Protein AF-A0AA40P2H2-F1 (afdb_monomer_lite)

Foldseek 3Di:
DDPVVLLVQLVVVVVVVDDLVVSQVCCCVPVVDGDDSVVSVVSVVVVVVVVVVVD

Radius of gyration: 11.2 Å; chains: 1; bounding box: 23×18×32 Å

Secondary structure (DSSP, 8-state):
--HHHHHHHHHHHHHTT--HHHHHHHHHHHHS----HHHHHHHHHHHHHHHHH--

Organism: NCBI:txid200454

Structure (mmCIF, N/CA/C/O backbone):
data_AF-A0AA40P2H2-F1
#
_entry.id   AF-A0AA40P2H2-F1
#
loop_
_atom_site.group_PDB
_atom_site.id
_atom_site.type_symbol
_atom_site.label_atom_id
_atom_site.label_alt_id
_atom_site.label_comp_id
_atom_site.label_asym_id
_atom_site.label_entity_id
_atom_site.label_seq_id
_atom_site.pdbx_PDB_ins_code
_atom_site.Cartn_x
_atom_site.Cartn_y
_atom_site.Cartn_z
_atom_site.occupancy
_atom_site.B_iso_or_equiv
_atom_site.auth_seq_id
_atom_site.auth_comp_id
_atom_site.auth_asym_id
_atom_site.auth_atom_id
_atom_site.pdbx_PDB_model_num
ATOM 1 N N . MET A 1 1 ? -14.912 9.054 -0.635 1.00 54.50 1 MET A N 1
ATOM 2 C CA . MET A 1 1 ? -13.440 9.014 -0.773 1.00 54.50 1 MET A CA 1
ATOM 3 C C . MET A 1 1 ? -13.129 8.574 -2.189 1.00 54.50 1 MET A C 1
ATOM 5 O O . MET A 1 1 ? -13.757 7.619 -2.633 1.00 54.50 1 MET A O 1
ATOM 9 N N . ARG A 1 2 ? -12.289 9.295 -2.940 1.00 58.56 2 ARG A N 1
ATOM 10 C CA . ARG A 1 2 ? -11.989 8.900 -4.324 1.00 58.56 2 ARG A CA 1
ATOM 11 C C . ARG A 1 2 ? -10.952 7.779 -4.294 1.00 58.56 2 ARG A C 1
ATOM 13 O O . ARG A 1 2 ? -10.075 7.776 -3.440 1.00 58.56 2 ARG A O 1
ATOM 20 N N . VAL A 1 3 ? -11.044 6.835 -5.230 1.00 61.69 3 VAL A N 1
ATOM 21 C CA . VAL A 1 3 ? -10.095 5.707 -5.362 1.00 61.69 3 VAL A CA 1
ATOM 22 C C . VAL A 1 3 ? -8.642 6.200 -5.453 1.00 61.69 3 VAL A C 1
ATOM 24 O O . VAL A 1 3 ? -7.735 5.578 -4.910 1.00 61.69 3 VAL A O 1
ATOM 27 N N . VAL A 1 4 ? -8.451 7.375 -6.057 1.00 65.00 4 VAL A N 1
ATOM 28 C CA . VAL A 1 4 ? -7.157 8.049 -6.222 1.00 65.00 4 VAL A CA 1
ATOM 29 C C . VAL A 1 4 ? -6.479 8.363 -4.881 1.00 65.00 4 VAL A C 1
ATOM 31 O O . VAL A 1 4 ? -5.262 8.245 -4.780 1.00 65.00 4 VAL A O 1
ATOM 34 N N . ASP A 1 5 ? -7.244 8.680 -3.830 1.00 77.44 5 ASP A N 1
ATOM 35 C CA . ASP A 1 5 ? -6.677 9.042 -2.522 1.00 77.44 5 ASP A CA 1
ATOM 36 C C . ASP A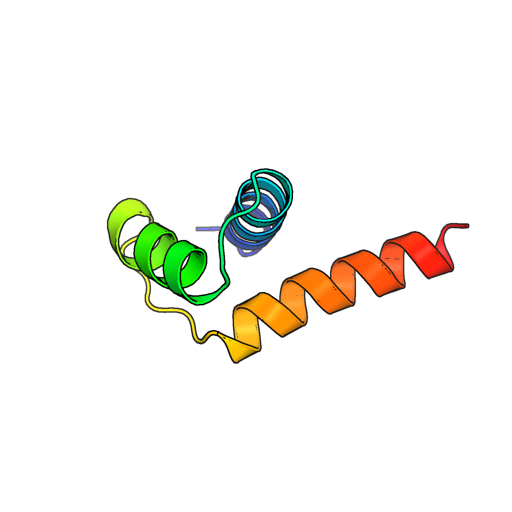 1 5 ? -5.985 7.834 -1.857 1.00 77.44 5 ASP A C 1
ATOM 38 O O . ASP A 1 5 ? -4.967 7.986 -1.187 1.00 77.44 5 ASP A O 1
ATOM 42 N N . PHE A 1 6 ? -6.506 6.619 -2.075 1.00 85.00 6 PHE A N 1
ATOM 43 C CA . PHE A 1 6 ? -5.908 5.387 -1.553 1.00 85.00 6 PHE A CA 1
ATOM 44 C C . PHE A 1 6 ? -4.644 4.986 -2.302 1.00 85.00 6 PHE A C 1
ATOM 46 O O . PHE A 1 6 ? -3.674 4.575 -1.670 1.00 85.00 6 PHE A O 1
ATOM 53 N N . GLU A 1 7 ? -4.656 5.070 -3.636 1.00 89.31 7 GLU A N 1
ATOM 54 C CA . GLU A 1 7 ? -3.488 4.697 -4.439 1.00 89.31 7 GLU A CA 1
ATOM 55 C C . GLU A 1 7 ? -2.287 5.587 -4.079 1.00 89.31 7 GLU A C 1
ATOM 57 O O . GLU A 1 7 ? -1.186 5.076 -3.879 1.00 89.31 7 GLU A O 1
ATOM 62 N N . VAL A 1 8 ? -2.510 6.894 -3.892 1.00 91.88 8 VAL A N 1
ATOM 63 C CA . VAL A 1 8 ? -1.464 7.841 -3.470 1.00 91.88 8 VAL A CA 1
ATOM 64 C C . VAL A 1 8 ? -0.900 7.487 -2.094 1.00 91.88 8 VAL A C 1
ATOM 66 O O . VAL A 1 8 ? 0.319 7.416 -1.940 1.00 91.88 8 VAL A O 1
ATOM 69 N N . ASP A 1 9 ? -1.755 7.221 -1.104 1.00 93.88 9 ASP A N 1
ATOM 70 C CA . ASP A 1 9 ? -1.295 6.859 0.240 1.00 93.88 9 ASP A CA 1
ATOM 71 C C . ASP A 1 9 ? -0.528 5.528 0.250 1.00 93.88 9 ASP A C 1
ATOM 73 O O . ASP A 1 9 ? 0.515 5.429 0.893 1.00 93.88 9 ASP A O 1
ATOM 77 N N . ILE A 1 10 ? -0.985 4.523 -0.505 1.00 94.88 10 ILE A N 1
ATOM 78 C CA . ILE A 1 10 ? -0.289 3.233 -0.635 1.00 94.88 1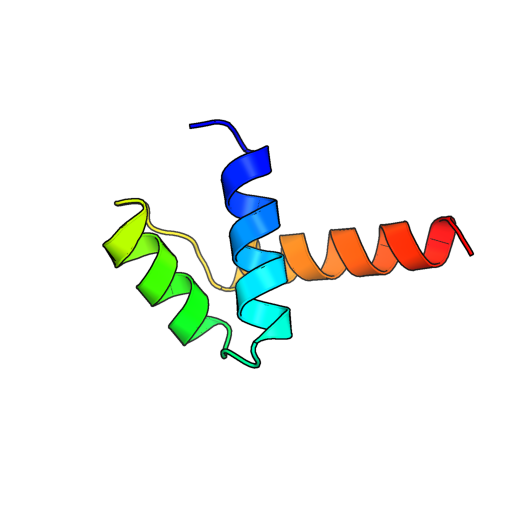0 ILE A CA 1
ATOM 79 C C . ILE A 1 10 ? 1.115 3.428 -1.216 1.00 94.88 10 ILE A C 1
ATOM 81 O O . ILE A 1 10 ? 2.082 2.876 -0.686 1.00 94.88 10 ILE A O 1
ATOM 85 N N . LEU A 1 11 ? 1.238 4.210 -2.290 1.00 94.94 11 LEU A N 1
ATOM 86 C CA . LEU A 1 11 ? 2.523 4.462 -2.940 1.00 94.94 11 LEU A CA 1
ATOM 87 C C . LEU A 1 11 ? 3.457 5.285 -2.046 1.00 94.94 11 LEU A C 1
ATOM 89 O O . LEU A 1 11 ? 4.631 4.935 -1.921 1.00 94.94 11 LEU A O 1
ATOM 93 N N . ARG A 1 12 ? 2.937 6.317 -1.368 1.00 96.06 12 ARG A N 1
ATOM 94 C CA . ARG A 1 12 ? 3.700 7.130 -0.410 1.00 96.06 12 ARG A CA 1
ATOM 95 C C . ARG A 1 12 ? 4.245 6.276 0.734 1.00 96.06 12 ARG A C 1
ATOM 97 O O . ARG A 1 12 ? 5.448 6.270 0.966 1.00 96.06 12 ARG A O 1
ATOM 104 N N . LEU A 1 13 ? 3.387 5.510 1.409 1.00 96.06 13 LEU A N 1
ATOM 105 C CA . LEU A 1 13 ? 3.795 4.666 2.536 1.00 96.06 13 LEU A CA 1
ATOM 106 C C . LEU A 1 13 ? 4.771 3.567 2.095 1.00 96.06 13 LEU A C 1
ATOM 108 O O . LEU A 1 13 ? 5.685 3.205 2.836 1.00 96.06 13 LEU A O 1
ATOM 112 N N . ARG A 1 14 ? 4.622 3.044 0.870 1.00 95.81 14 ARG A N 1
ATOM 113 C CA . ARG A 1 14 ? 5.592 2.094 0.322 1.00 95.81 14 ARG A CA 1
ATOM 114 C C . ARG A 1 14 ? 6.954 2.743 0.082 1.00 95.81 14 ARG A C 1
ATOM 116 O O . ARG A 1 14 ? 7.968 2.117 0.378 1.00 95.81 14 ARG A O 1
ATOM 123 N N . HIS A 1 15 ? 6.972 3.972 -0.428 1.00 95.19 15 HIS A N 1
ATOM 124 C CA . HIS A 1 15 ? 8.193 4.755 -0.613 1.00 95.19 15 HIS A CA 1
ATOM 125 C C . HIS A 1 15 ? 8.872 5.097 0.726 1.00 95.19 15 HIS A C 1
ATOM 127 O O . HIS A 1 15 ? 10.094 5.095 0.811 1.00 95.19 15 HIS A O 1
ATOM 133 N N . GLU A 1 16 ? 8.097 5.302 1.794 1.00 95.94 16 GLU A N 1
ATOM 134 C CA . GLU A 1 16 ? 8.591 5.458 3.175 1.00 95.94 16 GLU A CA 1
ATOM 135 C C . GLU A 1 16 ? 9.158 4.155 3.778 1.00 95.94 16 GLU A C 1
ATOM 137 O O . GLU A 1 16 ? 9.672 4.155 4.894 1.00 95.94 16 GLU A O 1
ATOM 142 N N . GLY A 1 17 ? 9.096 3.038 3.045 1.00 96.31 17 GLY A N 1
ATOM 143 C CA . GLY A 1 17 ? 9.699 1.766 3.440 1.00 96.31 17 GLY A CA 1
ATOM 144 C C . GLY A 1 17 ? 8.793 0.860 4.273 1.00 96.31 17 GLY A C 1
ATOM 145 O O . GLY A 1 17 ? 9.257 -0.172 4.760 1.00 96.31 17 GLY A O 1
ATOM 146 N N . LEU A 1 18 ? 7.503 1.183 4.420 1.00 96.56 18 LEU A N 1
ATOM 147 C CA . LEU A 1 18 ? 6.585 0.344 5.188 1.00 96.56 18 LEU A CA 1
ATOM 148 C C . LEU A 1 18 ? 6.359 -1.022 4.513 1.00 96.56 18 LEU A C 1
ATOM 150 O O . LEU A 1 18 ? 6.353 -1.169 3.280 1.00 96.56 18 LEU A O 1
ATOM 154 N N . SER A 1 19 ? 6.139 -2.040 5.350 1.00 96.88 19 SER A N 1
ATOM 155 C CA . SER A 1 19 ? 5.676 -3.358 4.915 1.00 96.88 19 SER A CA 1
ATOM 156 C C . SER A 1 19 ? 4.210 -3.303 4.474 1.00 96.88 19 SER A C 1
ATOM 158 O O . SER A 1 19 ? 3.460 -2.404 4.856 1.00 96.88 19 SER A O 1
ATOM 160 N N . TYR A 1 20 ? 3.765 -4.282 3.685 1.00 96.06 20 TYR A N 1
ATOM 161 C CA . TYR A 1 20 ? 2.376 -4.310 3.217 1.00 96.06 20 TYR A CA 1
ATOM 162 C C . TYR A 1 20 ? 1.363 -4.433 4.362 1.00 96.06 20 TYR A C 1
ATOM 164 O O . TYR A 1 20 ? 0.308 -3.807 4.300 1.00 96.06 20 TYR A O 1
ATOM 172 N N . ASP A 1 21 ? 1.698 -5.176 5.419 1.00 96.56 21 ASP A N 1
ATOM 173 C CA . ASP A 1 21 ? 0.846 -5.304 6.605 1.00 96.56 21 ASP A CA 1
ATOM 174 C C . ASP A 1 21 ? 0.753 -3.980 7.374 1.00 96.56 21 ASP A C 1
ATOM 176 O O . ASP A 1 21 ? -0.331 -3.582 7.800 1.00 96.56 21 ASP A O 1
ATOM 180 N N . ALA A 1 22 ? 1.866 -3.244 7.486 1.00 97.19 22 ALA A N 1
ATOM 181 C CA . ALA A 1 22 ? 1.879 -1.924 8.113 1.00 97.19 22 ALA A CA 1
ATOM 182 C C . ALA A 1 22 ? 1.048 -0.906 7.314 1.00 97.19 22 ALA A C 1
ATOM 184 O O . ALA A 1 22 ? 0.321 -0.106 7.901 1.00 97.19 22 ALA A O 1
ATOM 185 N N . ILE A 1 23 ? 1.093 -0.972 5.979 1.00 96.94 23 ILE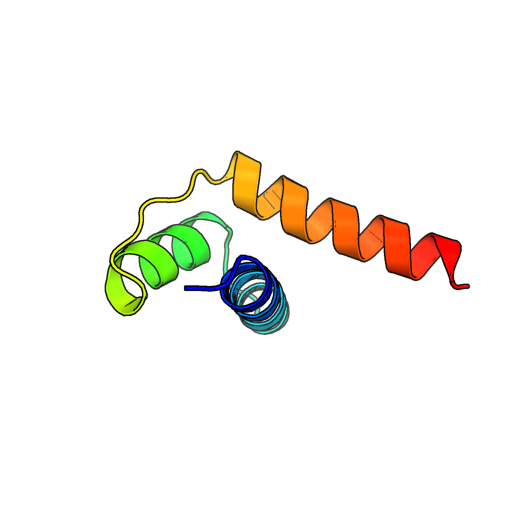 A N 1
ATOM 186 C CA . ILE A 1 23 ? 0.244 -0.153 5.102 1.00 96.94 23 ILE A CA 1
ATOM 187 C C . ILE A 1 23 ? -1.236 -0.505 5.306 1.00 96.94 23 ILE A C 1
ATOM 189 O O . ILE A 1 23 ? -2.062 0.394 5.460 1.00 96.94 23 ILE A O 1
ATOM 193 N N . ALA A 1 24 ? -1.581 -1.796 5.358 1.00 95.81 24 ALA A N 1
ATOM 194 C CA . ALA A 1 24 ? -2.954 -2.239 5.600 1.00 95.81 24 ALA A CA 1
ATOM 195 C C . ALA A 1 24 ? -3.483 -1.740 6.955 1.00 95.81 24 ALA A C 1
ATOM 197 O O . ALA A 1 24 ? -4.601 -1.225 7.033 1.00 95.81 24 ALA A O 1
ATOM 198 N N . LEU A 1 25 ? -2.657 -1.820 8.003 1.00 96.19 25 LEU A N 1
ATOM 199 C CA . LEU A 1 25 ? -2.985 -1.309 9.331 1.00 96.19 25 LEU A CA 1
ATOM 200 C C . LEU A 1 25 ? -3.149 0.218 9.340 1.00 96.19 25 LEU A C 1
ATOM 202 O O . LEU A 1 25 ? -4.101 0.737 9.927 1.00 96.19 25 LEU A O 1
ATOM 206 N N . TRP A 1 26 ? -2.257 0.955 8.673 1.00 95.62 26 TRP A N 1
ATOM 207 C CA . TRP A 1 26 ? -2.355 2.412 8.570 1.00 95.62 26 TRP A CA 1
ATOM 208 C C . TRP A 1 26 ? -3.656 2.836 7.884 1.00 95.62 26 TRP A C 1
ATOM 210 O O . TRP A 1 26 ? -4.365 3.721 8.361 1.00 95.62 26 TRP A O 1
ATOM 220 N N . ILE A 1 27 ? -4.023 2.153 6.800 1.00 94.12 27 ILE A N 1
ATOM 221 C CA . ILE A 1 27 ? -5.261 2.423 6.068 1.00 94.12 27 ILE A CA 1
ATOM 222 C C . ILE A 1 27 ? -6.489 2.122 6.938 1.00 94.12 27 ILE A C 1
ATOM 224 O O . ILE A 1 27 ? -7.395 2.954 7.027 1.00 94.12 27 ILE A O 1
ATOM 228 N N . ALA A 1 28 ? -6.500 0.990 7.643 1.00 94.25 28 ALA A N 1
ATOM 229 C CA . ALA A 1 28 ? -7.583 0.646 8.562 1.00 94.25 28 ALA A CA 1
ATOM 230 C C . ALA A 1 28 ? -7.777 1.708 9.654 1.00 94.25 28 ALA A C 1
ATOM 232 O O . ALA A 1 28 ? -8.907 2.096 9.949 1.00 94.25 28 ALA A O 1
ATOM 233 N N . THR A 1 29 ? -6.678 2.228 10.201 1.00 94.75 29 THR A N 1
ATOM 234 C CA . THR A 1 29 ? -6.695 3.202 11.301 1.00 94.75 29 THR A CA 1
ATOM 235 C C . THR A 1 29 ? -7.039 4.625 10.849 1.00 94.75 29 THR A C 1
ATOM 237 O O . THR A 1 29 ? -7.847 5.287 11.497 1.00 94.75 29 THR A O 1
ATOM 240 N N . HIS A 1 30 ? -6.496 5.098 9.724 1.00 93.88 30 HIS A N 1
ATOM 241 C CA . HIS A 1 30 ? -6.619 6.501 9.296 1.00 93.88 30 HIS A CA 1
ATOM 242 C C . HIS A 1 30 ? -7.770 6.736 8.315 1.00 93.88 30 HIS A C 1
ATOM 244 O O . HIS A 1 30 ? -8.356 7.817 8.277 1.00 93.88 30 HIS A O 1
ATOM 250 N N . LYS A 1 31 ? -8.107 5.723 7.512 1.00 89.19 31 LYS A N 1
ATOM 251 C CA . LYS A 1 31 ? -9.138 5.800 6.465 1.00 89.19 31 LYS A CA 1
ATOM 252 C C . LYS A 1 31 ? -10.397 5.010 6.818 1.00 89.19 31 LYS A C 1
ATOM 254 O O . LYS A 1 31 ? -11.332 4.979 6.018 1.00 89.19 31 LYS A O 1
ATOM 259 N N . LYS A 1 32 ? -10.427 4.369 7.997 1.00 89.69 32 LYS A N 1
ATOM 260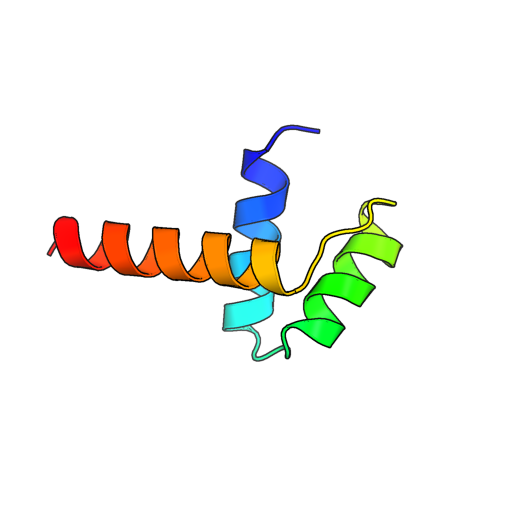 C CA . LYS A 1 32 ? -11.550 3.560 8.507 1.00 89.69 32 LYS A CA 1
ATOM 261 C C . LYS A 1 32 ? -12.034 2.515 7.493 1.00 89.69 32 LYS A C 1
ATOM 263 O O . LYS A 1 32 ? -13.228 2.265 7.369 1.00 89.69 32 LYS A O 1
ATOM 268 N N . THR A 1 33 ? -11.100 1.952 6.726 1.00 89.38 33 THR A N 1
ATOM 269 C CA . THR A 1 33 ? -11.377 1.020 5.625 1.00 89.38 33 THR A CA 1
ATOM 270 C C . THR A 1 33 ? -10.397 -0.140 5.675 1.00 89.38 33 THR A C 1
ATOM 272 O O . THR A 1 33 ? -9.200 0.074 5.835 1.00 89.38 33 THR A O 1
ATOM 275 N N . VAL A 1 34 ? -10.884 -1.367 5.501 1.00 91.06 34 VAL A N 1
ATOM 276 C CA . VAL A 1 34 ? -10.031 -2.559 5.451 1.00 91.06 34 VAL A CA 1
ATOM 277 C C . VAL A 1 34 ? -9.628 -2.838 4.009 1.00 91.06 34 VAL A C 1
ATOM 279 O O . VAL A 1 34 ? -10.473 -2.895 3.118 1.00 91.06 34 VAL A O 1
ATOM 282 N N . VAL A 1 35 ? -8.332 -3.036 3.786 1.00 90.31 35 VAL A N 1
ATOM 283 C CA . VAL A 1 35 ? -7.773 -3.435 2.492 1.00 90.31 35 VAL A CA 1
ATOM 284 C C . VAL A 1 35 ? -6.951 -4.704 2.662 1.00 90.31 35 VAL A C 1
ATOM 286 O O . VAL A 1 35 ? -6.272 -4.887 3.671 1.00 90.31 35 VAL A O 1
ATOM 289 N N . SER A 1 36 ? -7.009 -5.594 1.675 1.00 94.31 36 SER A N 1
ATOM 290 C CA . SER A 1 36 ? -6.171 -6.789 1.679 1.00 94.31 36 SER A CA 1
ATOM 291 C C . SER A 1 36 ? -4.749 -6.452 1.228 1.00 94.31 36 SER A C 1
ATOM 293 O O . SER A 1 36 ? -4.527 -5.576 0.387 1.00 94.31 36 SER A O 1
ATOM 295 N N . VAL A 1 37 ? -3.772 -7.212 1.722 1.00 94.56 37 VAL A N 1
ATOM 296 C CA . VAL A 1 37 ? -2.379 -7.131 1.253 1.00 94.56 37 VAL A CA 1
ATOM 297 C C . VAL A 1 37 ? -2.282 -7.370 -0.259 1.00 94.56 37 VAL A C 1
ATOM 299 O O . VAL A 1 37 ? -1.478 -6.733 -0.939 1.00 94.56 37 VAL A O 1
ATOM 302 N N . GLY A 1 38 ? -3.131 -8.243 -0.811 1.00 95.88 38 GLY A N 1
ATOM 303 C CA . GLY A 1 38 ? -3.213 -8.481 -2.254 1.00 95.88 38 GLY A CA 1
ATOM 304 C C . GLY A 1 38 ? -3.610 -7.230 -3.043 1.00 95.88 38 GLY A C 1
ATOM 305 O O . GLY A 1 38 ? -2.981 -6.929 -4.056 1.00 95.88 38 GLY A O 1
ATOM 306 N N . ALA A 1 39 ? -4.586 -6.459 -2.550 1.00 93.00 39 ALA A N 1
ATOM 307 C CA . ALA A 1 39 ? -4.994 -5.202 -3.178 1.00 93.00 39 ALA A CA 1
ATOM 308 C C . ALA A 1 39 ? -3.859 -4.165 -3.161 1.00 93.00 39 ALA A C 1
ATOM 310 O O . ALA A 1 39 ? -3.576 -3.548 -4.186 1.00 93.00 39 ALA A O 1
ATOM 311 N N . ILE A 1 40 ? -3.150 -4.038 -2.033 1.00 95.19 40 ILE A N 1
ATOM 312 C CA . ILE A 1 40 ? -1.980 -3.154 -1.897 1.00 95.19 40 ILE A CA 1
ATOM 313 C C . ILE A 1 40 ? -0.896 -3.524 -2.916 1.00 95.19 40 ILE A C 1
ATOM 315 O O . ILE A 1 40 ? -0.396 -2.661 -3.638 1.00 95.19 40 ILE A O 1
ATOM 319 N N . ARG A 1 41 ? -0.562 -4.817 -3.029 1.00 95.50 41 ARG A N 1
ATOM 320 C CA . ARG A 1 41 ? 0.404 -5.300 -4.028 1.00 95.50 41 ARG A CA 1
ATOM 321 C C . ARG A 1 41 ? -0.046 -4.990 -5.452 1.00 95.50 41 ARG A C 1
ATOM 323 O O . ARG A 1 41 ? 0.779 -4.584 -6.264 1.00 95.50 41 ARG A O 1
ATOM 330 N N . GLY A 1 42 ? -1.335 -5.158 -5.748 1.00 95.69 42 GLY A N 1
ATOM 331 C CA . GLY A 1 42 ? -1.908 -4.841 -7.055 1.00 95.69 42 GLY A CA 1
ATOM 332 C C . GLY A 1 42 ? -1.724 -3.370 -7.435 1.00 95.69 42 GLY A C 1
ATOM 333 O O . GLY A 1 42 ? -1.285 -3.081 -8.546 1.00 95.69 42 GLY A O 1
ATOM 334 N N . VAL A 1 43 ? -1.979 -2.450 -6.499 1.00 94.12 43 VAL A N 1
ATOM 335 C CA . VAL A 1 43 ? -1.778 -1.001 -6.694 1.00 94.12 43 VAL A CA 1
ATOM 336 C C . VAL A 1 43 ? -0.317 -0.683 -7.005 1.00 94.12 43 VAL A C 1
ATOM 338 O O . VAL A 1 43 ? -0.026 -0.014 -7.996 1.00 94.12 43 VAL A O 1
ATOM 341 N N . ILE A 1 44 ? 0.607 -1.209 -6.199 1.00 94.00 44 ILE A N 1
ATOM 342 C CA . ILE A 1 44 ? 2.045 -0.991 -6.394 1.00 94.00 44 ILE A CA 1
ATOM 343 C C . ILE A 1 44 ? 2.480 -1.546 -7.751 1.00 94.00 44 ILE A C 1
ATOM 345 O O . ILE A 1 44 ? 3.144 -0.853 -8.521 1.00 94.00 44 ILE A O 1
ATOM 349 N N . LYS A 1 45 ? 2.045 -2.764 -8.094 1.00 95.00 45 LYS A N 1
ATOM 350 C CA . LYS A 1 45 ? 2.435 -3.400 -9.352 1.00 95.00 45 LYS A CA 1
ATOM 351 C C . LYS A 1 45 ? 1.917 -2.642 -10.570 1.00 95.00 45 LYS A C 1
ATOM 353 O O . LYS A 1 45 ? 2.636 -2.482 -11.550 1.00 95.00 45 LYS A O 1
ATOM 358 N N . LYS A 1 46 ? 0.680 -2.151 -10.503 1.00 93.75 46 LYS A N 1
ATOM 359 C CA . LYS A 1 46 ? 0.080 -1.311 -11.543 1.00 93.75 46 LYS A CA 1
ATOM 360 C C . LYS A 1 46 ? 0.882 -0.022 -11.750 1.00 93.75 46 LYS A C 1
ATOM 362 O O . LYS A 1 46 ? 1.109 0.358 -12.895 1.00 93.75 46 LYS A O 1
ATOM 367 N N . ALA A 1 47 ? 1.342 0.616 -10.672 1.00 90.88 47 ALA A N 1
ATOM 368 C CA . ALA A 1 47 ? 2.183 1.810 -10.756 1.00 90.88 47 ALA A CA 1
ATOM 369 C C . ALA A 1 47 ? 3.555 1.513 -11.387 1.00 90.88 47 ALA A C 1
ATOM 371 O O . ALA A 1 47 ? 3.989 2.250 -12.268 1.00 90.88 47 ALA A O 1
ATOM 372 N N . GLU A 1 48 ? 4.205 0.408 -11.008 1.00 92.00 48 GLU A N 1
ATOM 373 C CA . GLU A 1 48 ? 5.463 -0.038 -11.631 1.00 92.00 48 GLU A CA 1
ATOM 374 C C . GLU A 1 48 ? 5.311 -0.268 -13.138 1.00 92.00 48 GLU A C 1
ATOM 376 O O . GLU A 1 48 ? 6.135 0.200 -13.920 1.00 92.00 48 GLU A O 1
ATOM 381 N N . LEU A 1 49 ? 4.252 -0.974 -13.549 1.00 94.50 49 LEU A N 1
ATOM 382 C CA . LEU A 1 49 ? 3.983 -1.262 -14.958 1.00 94.50 49 LEU A CA 1
ATOM 383 C C . LEU A 1 49 ? 3.713 0.014 -15.754 1.00 94.50 49 LEU A C 1
ATOM 385 O O . LEU A 1 49 ? 4.208 0.149 -16.868 1.00 94.50 49 LEU A O 1
ATOM 389 N N . LYS A 1 50 ? 2.967 0.959 -15.175 1.00 91.50 50 LYS A N 1
ATOM 390 C CA . LYS A 1 50 ? 2.719 2.258 -15.802 1.00 91.50 50 LYS A CA 1
ATOM 391 C C . L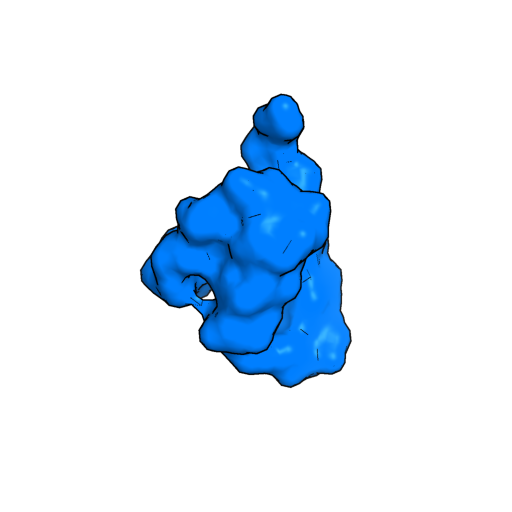YS A 1 50 ? 4.024 3.033 -16.004 1.00 91.50 50 LYS A C 1
ATOM 393 O O . LYS A 1 50 ? 4.296 3.473 -17.113 1.00 91.50 50 LYS A O 1
ATOM 398 N N . ASN A 1 51 ? 4.864 3.108 -14.973 1.00 90.19 51 ASN A N 1
ATOM 399 C CA . ASN A 1 51 ? 6.168 3.769 -15.061 1.00 90.19 51 ASN A CA 1
ATOM 400 C C . ASN A 1 51 ? 7.106 3.090 -16.073 1.00 90.19 51 ASN A C 1
ATOM 402 O O . ASN A 1 51 ? 7.930 3.759 -16.686 1.00 90.19 51 ASN A O 1
ATOM 406 N N . ALA A 1 52 ? 7.008 1.767 -16.230 1.00 91.94 52 ALA A N 1
ATOM 407 C CA . ALA A 1 52 ? 7.784 1.024 -17.218 1.00 91.94 52 ALA A CA 1
ATOM 408 C C . ALA A 1 52 ? 7.283 1.244 -18.654 1.00 91.94 52 ALA A C 1
ATOM 410 O O . ALA A 1 52 ? 8.089 1.205 -19.571 1.00 91.94 52 ALA A O 1
ATOM 411 N N . ALA A 1 53 ? 5.980 1.468 -18.849 1.00 91.31 53 ALA A N 1
ATOM 412 C CA . ALA A 1 53 ? 5.388 1.743 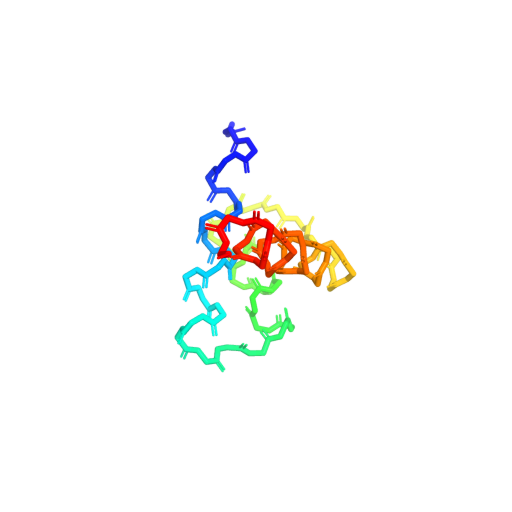-20.159 1.00 91.31 53 ALA A CA 1
ATOM 413 C C . ALA A 1 53 ? 5.603 3.193 -20.636 1.00 91.31 53 ALA A C 1
ATOM 415 O O . ALA A 1 53 ? 5.501 3.463 -21.828 1.00 91.31 53 ALA A O 1
ATOM 416 N N . GLU A 1 54 ? 5.861 4.121 -19.712 1.00 84.75 54 GLU A N 1
ATOM 417 C CA . GLU A 1 54 ? 6.140 5.538 -19.995 1.00 84.75 54 GLU A CA 1
ATOM 418 C C . GLU A 1 54 ? 7.646 5.834 -20.189 1.00 84.75 54 GLU A C 1
ATOM 420 O O . GLU A 1 54 ? 8.011 6.979 -20.458 1.00 84.75 54 GLU A O 1
ATOM 425 N N . LYS A 1 55 ? 8.512 4.819 -20.052 1.00 58.09 55 LYS A N 1
ATOM 426 C CA . LYS A 1 55 ? 9.959 4.872 -20.317 1.00 58.09 55 LYS A CA 1
ATOM 427 C C . LYS A 1 55 ? 10.301 4.294 -21.683 1.00 58.09 55 LYS A C 1
ATOM 429 O O . LYS A 1 55 ? 11.236 4.848 -22.299 1.00 58.09 55 LYS A O 1
#

pLDDT: mean 90.24, std 10.36, range [54.5, 97.19]

Sequence (55 aa):
MRVVDFEVDILRLRHEGLSYDAIALWIATHKKTVVSVGAIRGVIKKAELKNAAEK